Protein AF-A0AAE2XY66-F1 (afdb_monomer_lite)

Structure (mmCIF, N/CA/C/O backbone):
data_AF-A0AAE2XY66-F1
#
_entry.id   AF-A0AAE2XY66-F1
#
loop_
_atom_site.group_PDB
_atom_site.id
_atom_site.type_symbol
_atom_site.label_atom_id
_atom_site.label_alt_id
_atom_site.label_comp_id
_atom_site.label_asym_id
_atom_site.label_entity_id
_atom_site.label_seq_id
_atom_site.pdbx_PDB_ins_code
_atom_site.Cartn_x
_atom_site.Cartn_y
_atom_site.Cartn_z
_atom_site.occupancy
_atom_site.B_iso_or_equiv
_atom_site.auth_seq_id
_atom_site.auth_comp_id
_atom_site.auth_asym_id
_atom_site.auth_atom_id
_atom_site.pdbx_PDB_model_num
ATOM 1 N N . MET A 1 1 ? -10.644 11.094 -3.216 1.00 86.00 1 MET A N 1
ATOM 2 C CA . MET A 1 1 ? -10.846 9.698 -3.671 1.00 86.00 1 MET A CA 1
ATOM 3 C C . MET A 1 1 ? -11.278 8.871 -2.468 1.00 86.00 1 MET A C 1
ATOM 5 O O . MET A 1 1 ? -10.580 8.922 -1.459 1.00 86.00 1 MET A O 1
ATOM 9 N N . SER A 1 2 ? -12.433 8.209 -2.532 1.00 96.00 2 SER A N 1
ATOM 10 C CA . SER A 1 2 ? -12.953 7.346 -1.460 1.00 96.00 2 SER A CA 1
ATOM 11 C C . SER A 1 2 ? -12.454 5.910 -1.584 1.00 96.00 2 SER A C 1
ATOM 13 O O . SER A 1 2 ? -12.115 5.476 -2.684 1.00 96.00 2 SER A O 1
ATOM 15 N N . VAL A 1 3 ? -12.399 5.205 -0.453 1.00 97.50 3 VAL A N 1
ATOM 16 C CA . VAL A 1 3 ? -12.094 3.773 -0.386 1.00 97.50 3 VAL A CA 1
ATOM 17 C C . VAL A 1 3 ? -13.300 2.984 -0.879 1.00 97.50 3 VAL A C 1
ATOM 19 O O . VAL A 1 3 ? -14.412 3.178 -0.382 1.00 97.50 3 VAL A O 1
ATOM 22 N N . LYS A 1 4 ? -13.086 2.077 -1.829 1.00 97.75 4 LYS A N 1
ATOM 23 C CA . LYS A 1 4 ? -14.100 1.143 -2.323 1.00 97.75 4 LYS A CA 1
ATOM 24 C C . LYS A 1 4 ? -13.781 -0.285 -1.894 1.00 97.75 4 LYS A C 1
ATOM 26 O O . LYS A 1 4 ? -12.645 -0.618 -1.564 1.00 97.75 4 LYS A O 1
ATOM 31 N N . VAL A 1 5 ? -14.796 -1.145 -1.927 1.00 97.94 5 VAL A N 1
ATOM 32 C CA . VAL A 1 5 ? -14.599 -2.590 -1.773 1.00 97.94 5 VAL A CA 1
ATOM 33 C C . VAL A 1 5 ? -13.639 -3.079 -2.860 1.00 97.94 5 VAL A C 1
ATOM 35 O O . VAL A 1 5 ? -13.772 -2.722 -4.028 1.00 97.94 5 VAL A O 1
ATOM 38 N N . GLY A 1 6 ? -12.657 -3.881 -2.461 1.00 96.94 6 GLY A N 1
ATOM 39 C CA . GLY A 1 6 ? -11.602 -4.405 -3.319 1.00 96.94 6 GLY A CA 1
ATOM 40 C C . GLY A 1 6 ? -10.340 -3.544 -3.383 1.00 96.94 6 GLY A C 1
ATOM 41 O O . GLY A 1 6 ? -9.297 -4.071 -3.776 1.00 96.94 6 GLY A O 1
ATOM 42 N N . ASP A 1 7 ? -10.394 -2.279 -2.955 1.00 97.25 7 ASP A N 1
ATOM 43 C CA . ASP A 1 7 ? -9.218 -1.412 -2.936 1.00 97.25 7 ASP A CA 1
ATOM 44 C C . ASP A 1 7 ? -8.193 -1.891 -1.903 1.00 97.25 7 ASP A C 1
ATOM 46 O O . ASP A 1 7 ? -8.533 -2.319 -0.796 1.00 97.25 7 ASP A O 1
ATOM 50 N N . TYR A 1 8 ? -6.909 -1.743 -2.228 1.00 96.94 8 TYR A N 1
ATOM 51 C CA . TYR A 1 8 ? -5.871 -1.833 -1.212 1.00 96.94 8 TYR A CA 1
ATOM 52 C C . TYR A 1 8 ? -5.847 -0.557 -0.368 1.00 96.94 8 TYR A C 1
ATOM 54 O O . TYR A 1 8 ? -5.847 0.571 -0.874 1.00 96.94 8 TYR A O 1
ATOM 62 N N . ILE A 1 9 ? -5.779 -0.751 0.942 1.00 97.50 9 ILE A N 1
ATOM 63 C CA . ILE A 1 9 ? -5.571 0.290 1.936 1.00 97.50 9 ILE A CA 1
ATOM 64 C C . ILE A 1 9 ? -4.277 0.012 2.683 1.00 97.50 9 ILE A C 1
ATOM 66 O O . ILE A 1 9 ? -3.895 -1.136 2.922 1.00 97.50 9 ILE A O 1
ATOM 70 N N . LEU A 1 10 ? -3.616 1.083 3.094 1.00 97.81 10 LEU A N 1
ATOM 71 C CA . LEU A 1 10 ? -2.560 1.001 4.074 1.00 97.81 10 LEU A CA 1
ATOM 72 C C . LEU A 1 10 ? -3.085 1.553 5.396 1.00 97.81 10 LEU A C 1
ATOM 74 O O . LEU A 1 10 ? -3.306 2.755 5.542 1.00 97.81 10 LEU A O 1
ATOM 78 N N . LEU A 1 11 ? -3.282 0.652 6.352 1.00 97.81 11 LEU A N 1
ATOM 79 C CA . LEU A 1 11 ? -3.686 0.989 7.706 1.00 97.81 11 LEU A CA 1
ATOM 80 C C . LEU A 1 11 ? -2.430 1.305 8.524 1.00 97.81 11 LEU A C 1
ATOM 82 O O . LEU A 1 11 ? -1.534 0.469 8.630 1.00 97.81 11 LEU A O 1
ATOM 86 N N . ILE A 1 12 ? -2.342 2.509 9.079 1.0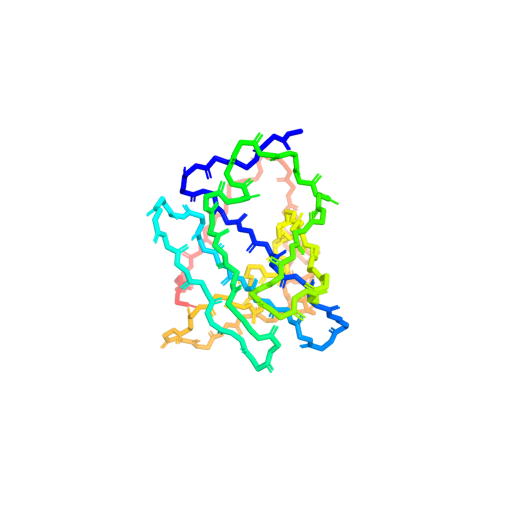0 97.94 12 ILE A N 1
ATOM 87 C CA . ILE A 1 12 ? -1.167 2.996 9.810 1.00 97.94 12 ILE A CA 1
ATOM 88 C C . ILE A 1 12 ? -1.565 3.311 11.244 1.00 97.94 12 ILE A C 1
ATOM 90 O O . ILE A 1 12 ? -2.447 4.133 11.474 1.00 97.94 12 ILE A O 1
ATOM 94 N N . TYR A 1 13 ? -0.872 2.705 12.202 1.00 97.38 13 TYR A N 1
ATOM 95 C CA . TYR A 1 13 ? -0.920 3.140 13.597 1.00 97.38 13 TYR A CA 1
ATOM 96 C C . TYR A 1 13 ? 0.246 4.081 13.917 1.00 97.38 13 TYR A C 1
ATOM 98 O O . TYR A 1 13 ? 0.050 5.163 14.458 1.00 97.38 13 TYR A O 1
ATOM 106 N N . ASP A 1 14 ? 1.461 3.692 13.521 1.00 95.12 14 ASP A N 1
ATOM 107 C CA . ASP A 1 14 ? 2.668 4.514 13.620 1.00 95.12 14 ASP A CA 1
ATOM 108 C C . ASP A 1 14 ? 3.691 4.139 12.536 1.00 95.12 14 ASP A C 1
ATOM 110 O O . ASP A 1 14 ? 3.397 3.371 11.617 1.00 95.12 14 ASP A O 1
ATOM 114 N N . LYS A 1 15 ? 4.914 4.672 12.652 1.00 90.69 15 LYS A N 1
ATOM 115 C CA . LYS A 1 15 ? 6.015 4.452 11.705 1.00 90.69 15 LYS A CA 1
ATOM 116 C C . LYS A 1 15 ? 6.303 2.970 11.429 1.00 90.69 15 LYS A C 1
ATOM 118 O O . LYS A 1 15 ? 6.577 2.614 10.284 1.00 90.69 15 LYS A O 1
ATOM 123 N N . ASN A 1 16 ? 6.233 2.119 12.448 1.00 91.19 16 ASN A N 1
ATOM 124 C CA . ASN A 1 16 ? 6.618 0.710 12.365 1.00 91.19 16 ASN A CA 1
ATOM 125 C C . ASN A 1 16 ? 5.408 -0.197 12.115 1.00 91.19 16 ASN A C 1
ATOM 127 O O . ASN A 1 16 ? 5.521 -1.249 11.487 1.00 91.19 16 ASN A O 1
ATOM 131 N N . ARG A 1 17 ? 4.234 0.213 12.593 1.00 94.88 17 ARG A N 1
ATOM 132 C CA . ARG A 1 17 ? 3.014 -0.593 12.598 1.00 94.88 17 ARG A CA 1
ATOM 133 C C . ARG A 1 17 ? 2.079 -0.137 11.488 1.00 94.88 17 ARG A C 1
ATOM 135 O O . ARG A 1 17 ? 1.244 0.752 11.663 1.00 94.88 17 ARG A O 1
ATOM 142 N N . ARG A 1 18 ? 2.297 -0.741 10.319 1.00 96.38 18 ARG A N 1
ATOM 143 C CA . ARG A 1 18 ? 1.608 -0.449 9.057 1.00 96.38 18 ARG A CA 1
ATOM 144 C C . ARG A 1 18 ? 1.198 -1.760 8.395 1.00 96.38 18 ARG A C 1
ATOM 146 O O . ARG A 1 18 ? 2.059 -2.621 8.198 1.00 96.38 18 ARG A O 1
ATOM 153 N N . TRP A 1 19 ? -0.056 -1.893 7.986 1.00 96.69 19 TRP A N 1
ATOM 154 C CA . TRP A 1 19 ? -0.590 -3.112 7.374 1.00 96.69 19 TRP A CA 1
ATOM 155 C C . TRP A 1 19 ? -1.176 -2.804 6.005 1.00 96.69 19 TRP A C 1
ATOM 157 O O . TRP A 1 19 ? -1.993 -1.895 5.871 1.00 96.69 19 TRP A O 1
ATOM 167 N N . LEU A 1 20 ? -0.745 -3.560 4.997 1.00 97.19 20 LEU A N 1
ATOM 168 C CA . LEU A 1 20 ? -1.356 -3.533 3.676 1.00 97.19 20 LEU A CA 1
ATOM 169 C C . LEU A 1 20 ? -2.524 -4.515 3.681 1.00 97.19 20 LEU A C 1
ATOM 171 O O . LEU A 1 20 ? -2.326 -5.708 3.897 1.00 97.19 20 LEU A O 1
ATOM 175 N N . LEU A 1 21 ? -3.732 -4.002 3.489 1.00 96.88 21 LEU A N 1
ATOM 176 C CA . LEU A 1 21 ? -4.967 -4.766 3.624 1.00 96.88 21 LEU A CA 1
ATOM 177 C C . LEU A 1 21 ? -5.858 -4.490 2.418 1.00 96.88 21 LEU A C 1
ATOM 179 O O . LEU A 1 21 ? -5.805 -3.412 1.832 1.00 96.88 21 LEU A O 1
ATOM 183 N N . LYS A 1 22 ? -6.686 -5.463 2.050 1.00 96.94 22 LYS A N 1
ATOM 184 C CA . LYS A 1 22 ? -7.712 -5.291 1.023 1.00 96.94 22 LYS A CA 1
ATOM 185 C C . LYS A 1 22 ? -9.036 -4.950 1.698 1.00 96.94 22 LYS A C 1
ATOM 187 O O . LYS A 1 22 ? -9.450 -5.683 2.594 1.00 96.94 22 LYS A O 1
ATOM 192 N N . ALA A 1 23 ? -9.658 -3.840 1.308 1.00 97.25 23 ALA A N 1
ATOM 193 C CA . ALA A 1 23 ? -10.948 -3.416 1.834 1.00 97.25 23 ALA A CA 1
ATOM 194 C C . ALA A 1 23 ? -12.033 -4.411 1.399 1.00 97.25 23 ALA A C 1
ATOM 196 O O . ALA A 1 23 ? -12.321 -4.566 0.216 1.00 97.25 23 ALA A O 1
ATOM 197 N N . GLU A 1 24 ? -12.621 -5.100 2.365 1.00 97.69 24 GLU A N 1
ATOM 198 C CA . GLU A 1 24 ? -13.637 -6.135 2.190 1.00 97.69 24 GLU A CA 1
ATOM 199 C C . GLU A 1 24 ? -14.760 -5.841 3.185 1.00 97.69 24 GLU A C 1
ATOM 201 O O . GLU A 1 24 ? -14.497 -5.492 4.338 1.00 97.69 24 GLU A O 1
ATOM 206 N N . GLU A 1 25 ? -16.003 -5.939 2.727 1.00 96.56 25 GLU A N 1
ATOM 207 C CA . GLU A 1 25 ? -17.180 -5.663 3.549 1.00 96.56 25 GLU A CA 1
ATOM 208 C C . GLU A 1 25 ? -17.319 -6.695 4.676 1.00 96.56 25 GLU A C 1
ATOM 210 O O . GLU A 1 25 ? -17.025 -7.877 4.497 1.00 96.56 25 GLU A O 1
ATOM 215 N N . GLY A 1 26 ? -17.702 -6.239 5.870 1.00 94.94 26 GLY A N 1
ATOM 216 C CA . GLY A 1 26 ? -17.831 -7.086 7.062 1.00 94.94 26 GLY A CA 1
ATOM 217 C C . GLY A 1 26 ? -16.504 -7.577 7.655 1.00 94.94 26 GLY A C 1
ATOM 218 O O . GLY A 1 26 ? -16.504 -8.217 8.707 1.00 94.94 26 GLY A O 1
ATOM 219 N N . LYS A 1 27 ? -15.361 -7.270 7.030 1.00 97.19 27 LYS A N 1
ATOM 220 C CA . LYS A 1 27 ? -14.050 -7.687 7.530 1.00 97.19 27 LYS A CA 1
ATOM 221 C C . LYS A 1 27 ? -13.627 -6.870 8.742 1.00 97.19 27 LYS A C 1
ATOM 223 O O . LYS A 1 27 ? -13.760 -5.647 8.789 1.00 97.19 27 LYS A O 1
ATOM 228 N N . ILE A 1 28 ? -13.026 -7.565 9.699 1.00 97.81 28 ILE A N 1
ATOM 229 C CA . ILE A 1 28 ? -12.434 -6.976 10.894 1.00 97.81 28 ILE A CA 1
ATOM 230 C C . ILE A 1 28 ? -10.949 -7.324 10.912 1.00 97.81 28 ILE A C 1
ATOM 232 O O . ILE A 1 28 ? -10.565 -8.488 10.795 1.00 97.81 28 ILE A O 1
ATOM 236 N N . HIS A 1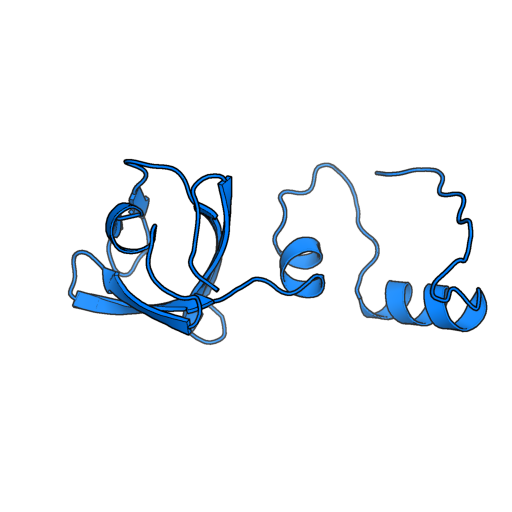 29 ? -10.097 -6.312 11.061 1.00 97.56 29 HIS A N 1
ATOM 237 C CA . HIS A 1 29 ? -8.661 -6.506 11.211 1.00 97.56 29 HIS A CA 1
ATOM 238 C C . HIS A 1 29 ? -8.250 -6.371 12.676 1.00 97.56 29 HIS A C 1
ATOM 240 O O . HIS A 1 29 ? -8.402 -5.308 13.280 1.00 97.56 29 HIS A O 1
ATOM 246 N N . HIS A 1 30 ? -7.711 -7.445 13.246 1.00 97.50 30 HIS A N 1
ATOM 247 C CA . HIS A 1 30 ? -7.262 -7.472 14.633 1.00 97.50 30 HIS A CA 1
ATOM 248 C C . HIS A 1 30 ? -5.809 -7.017 14.756 1.00 97.50 30 HIS A C 1
ATOM 250 O O . HIS A 1 30 ? -4.924 -7.506 14.057 1.00 97.50 30 HIS A O 1
ATOM 256 N N . THR A 1 31 ? -5.566 -6.104 15.694 1.00 96.38 31 THR A N 1
ATOM 257 C CA . THR A 1 31 ? -4.229 -5.633 16.061 1.00 96.38 31 THR A CA 1
ATOM 258 C C . THR A 1 31 ? -4.037 -5.738 17.574 1.00 96.38 31 THR A C 1
ATOM 260 O O . THR A 1 31 ? -4.994 -5.867 18.338 1.00 96.38 31 THR A O 1
ATOM 263 N N . HIS A 1 32 ? -2.801 -5.577 18.040 1.00 93.25 32 HIS A N 1
ATOM 264 C CA . HIS A 1 32 ? -2.474 -5.415 19.464 1.00 93.25 32 HIS A CA 1
ATOM 265 C C . HIS A 1 32 ? -3.081 -4.145 20.095 1.00 93.25 32 HIS A C 1
ATOM 267 O O . HIS A 1 32 ? -3.030 -3.985 21.311 1.00 93.25 32 HIS A O 1
ATOM 273 N N . LYS A 1 33 ? -3.645 -3.226 19.297 1.00 95.88 33 LYS A N 1
ATOM 274 C CA . LYS A 1 33 ? -4.389 -2.039 19.756 1.00 95.88 33 LYS A CA 1
ATOM 275 C C . LYS A 1 33 ? -5.888 -2.161 19.505 1.00 95.88 33 LYS A C 1
ATOM 277 O O . LYS A 1 33 ? -6.561 -1.150 19.353 1.00 95.88 33 LYS A O 1
ATOM 282 N N . GLY A 1 34 ? -6.423 -3.376 19.480 1.00 96.81 34 GLY A N 1
ATOM 283 C CA . GLY A 1 34 ? -7.840 -3.628 19.237 1.00 96.81 34 GLY A CA 1
ATOM 284 C C . GLY A 1 34 ? -8.160 -3.865 17.764 1.00 96.81 34 GLY A C 1
ATOM 285 O O . GLY A 1 34 ? -7.278 -3.897 16.900 1.00 96.81 34 GLY A O 1
ATOM 286 N N . ALA A 1 35 ? -9.442 -4.074 17.499 1.00 97.88 35 ALA A N 1
ATOM 287 C CA . ALA A 1 35 ? -9.956 -4.449 16.193 1.00 97.88 35 ALA A CA 1
ATOM 288 C C . ALA A 1 35 ? -10.408 -3.217 15.399 1.00 97.88 35 ALA A C 1
ATOM 290 O O . ALA A 1 35 ? -10.986 -2.300 15.975 1.00 97.88 35 ALA A O 1
ATOM 291 N N . VAL A 1 36 ? -10.156 -3.200 14.091 1.00 98.19 36 VAL A N 1
ATOM 292 C CA . VAL A 1 36 ? -10.613 -2.152 13.167 1.00 98.19 36 VAL A CA 1
ATOM 293 C C . VAL A 1 36 ? -11.623 -2.764 12.201 1.00 98.19 36 VAL A C 1
ATOM 295 O O . VAL A 1 36 ? -11.287 -3.704 11.478 1.00 98.19 36 VAL A O 1
ATOM 298 N N . ASN A 1 37 ? -12.853 -2.247 12.196 1.00 97.75 37 ASN A N 1
ATOM 299 C CA . ASN A 1 37 ? -13.919 -2.700 11.305 1.00 97.75 37 ASN A CA 1
ATOM 300 C C . ASN A 1 37 ? -13.814 -1.982 9.952 1.00 97.75 37 ASN A C 1
ATOM 302 O O . ASN A 1 37 ? -13.727 -0.757 9.889 1.00 97.75 37 ASN A O 1
ATOM 306 N N . PHE A 1 38 ? -13.804 -2.731 8.851 1.00 97.69 38 PHE A N 1
ATOM 307 C CA . PHE A 1 38 ? -13.637 -2.151 7.517 1.00 97.69 38 PHE A CA 1
ATOM 308 C C . PHE A 1 38 ? -14.887 -1.439 7.009 1.00 97.69 38 PHE A C 1
ATOM 310 O O . PHE A 1 38 ? -14.768 -0.556 6.157 1.00 97.69 38 PHE A O 1
ATOM 317 N N . ASN A 1 39 ? -16.055 -1.718 7.586 1.00 97.00 39 ASN A N 1
ATOM 318 C CA . ASN A 1 39 ? -17.265 -0.945 7.317 1.00 97.00 39 ASN A CA 1
ATOM 319 C C . ASN A 1 39 ? -17.106 0.522 7.762 1.00 97.00 39 ASN A C 1
ATOM 321 O O . ASN A 1 39 ? -17.693 1.411 7.155 1.00 97.00 39 ASN A O 1
ATOM 325 N N . ASP A 1 40 ? -16.233 0.801 8.740 1.00 96.44 40 ASP A N 1
ATOM 326 C CA . ASP A 1 40 ? -15.899 2.171 9.149 1.00 96.44 40 ASP A CA 1
ATOM 327 C C . ASP A 1 40 ? -14.919 2.864 8.193 1.00 96.44 40 ASP A C 1
ATOM 329 O O . ASP A 1 40 ? -14.606 4.042 8.382 1.00 96.44 40 ASP A O 1
ATOM 333 N N . ILE A 1 41 ? -14.393 2.149 7.198 1.00 97.38 41 ILE A N 1
ATOM 334 C CA . ILE A 1 41 ? -13.390 2.632 6.246 1.00 97.38 41 ILE A CA 1
ATOM 335 C C . ILE A 1 41 ? -14.003 2.807 4.855 1.00 97.38 41 ILE A C 1
ATOM 337 O O . ILE A 1 41 ? -13.757 3.817 4.193 1.00 97.38 41 ILE A O 1
ATOM 341 N N . ILE A 1 42 ? -14.779 1.822 4.401 1.00 98.06 42 ILE A N 1
ATOM 342 C CA . ILE A 1 42 ? -15.395 1.812 3.072 1.00 98.06 42 ILE A CA 1
ATOM 343 C C . ILE A 1 42 ? -16.299 3.044 2.909 1.00 98.06 42 ILE A C 1
ATOM 345 O O . ILE A 1 42 ? -17.019 3.447 3.817 1.00 98.06 42 ILE A O 1
ATOM 349 N N . GLY A 1 43 ? -16.211 3.695 1.750 1.00 97.38 43 GLY A N 1
ATOM 350 C CA . GLY A 1 43 ? -16.927 4.934 1.441 1.00 97.38 43 GLY A CA 1
ATOM 351 C C . GLY A 1 43 ? -16.246 6.209 1.951 1.00 97.38 43 GLY A C 1
ATOM 352 O O . GLY A 1 43 ? -16.485 7.281 1.393 1.00 97.38 43 GLY A O 1
ATOM 353 N N . LYS A 1 44 ? -15.341 6.127 2.936 1.00 97.81 44 LYS A N 1
ATOM 354 C CA . LYS A 1 44 ? -14.612 7.300 3.447 1.00 97.81 44 LYS A CA 1
ATOM 355 C C . LYS A 1 44 ? -13.444 7.689 2.533 1.00 97.81 44 LYS A C 1
ATOM 357 O O . LYS A 1 44 ? -12.906 6.843 1.815 1.00 97.81 44 LYS A O 1
ATOM 362 N N . PRO A 1 45 ? -13.022 8.966 2.521 1.00 97.94 45 PRO A N 1
ATOM 363 C CA . PRO A 1 45 ? -11.850 9.383 1.762 1.00 97.94 45 PRO A CA 1
ATOM 364 C C . PRO A 1 45 ? -10.564 8.770 2.329 1.00 97.94 45 PRO A C 1
ATOM 366 O O . PRO A 1 45 ? -10.398 8.648 3.543 1.00 97.94 45 PRO A O 1
ATOM 369 N N . TYR A 1 46 ? -9.615 8.434 1.456 1.00 97.81 46 TYR A N 1
ATOM 370 C CA . TYR A 1 46 ? -8.240 8.178 1.888 1.00 97.81 46 TYR A CA 1
ATOM 371 C C . TYR A 1 46 ? -7.672 9.386 2.654 1.00 97.81 46 TYR A C 1
ATOM 373 O O . TYR A 1 46 ? -7.970 10.532 2.329 1.00 97.81 46 TYR A O 1
ATOM 381 N N . GLY A 1 47 ? -6.845 9.116 3.662 1.00 96.62 47 GLY A N 1
ATOM 382 C CA . GLY A 1 47 ? -6.356 10.085 4.646 1.00 96.62 47 GLY A CA 1
ATOM 383 C C . GLY A 1 47 ? -7.226 10.171 5.906 1.00 96.62 47 GLY A C 1
ATOM 384 O O . GLY A 1 47 ? -6.815 10.785 6.888 1.00 96.62 47 GLY A O 1
ATOM 385 N N . THR A 1 48 ? -8.403 9.535 5.914 1.00 96.88 48 THR A N 1
ATOM 386 C CA . THR A 1 48 ? -9.293 9.518 7.084 1.00 96.88 48 THR A CA 1
ATOM 387 C C . THR A 1 48 ? -8.673 8.764 8.261 1.00 96.88 48 THR A C 1
ATOM 389 O O . THR A 1 48 ? -7.914 7.808 8.090 1.00 96.88 48 THR A O 1
ATOM 392 N N . THR A 1 49 ? -9.031 9.189 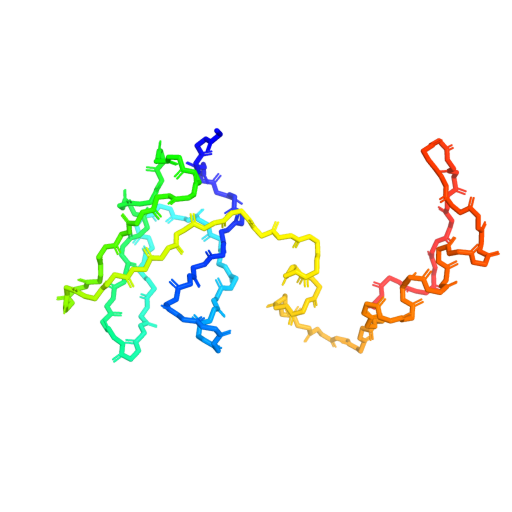9.473 1.00 97.94 49 THR A N 1
ATOM 393 C CA . THR A 1 49 ? -8.731 8.465 10.712 1.00 97.94 49 THR A CA 1
ATOM 394 C C . THR A 1 49 ? -9.916 7.594 11.127 1.00 97.94 49 THR A C 1
ATOM 396 O O . THR A 1 49 ? -11.058 8.050 11.109 1.00 97.94 49 THR A O 1
ATOM 399 N N . VAL A 1 50 ? -9.640 6.361 11.540 1.00 97.62 50 VAL A N 1
ATOM 400 C CA . VAL A 1 50 ? -10.607 5.448 12.165 1.00 97.62 50 VAL A CA 1
ATOM 401 C C . VAL A 1 50 ? -10.130 5.046 13.555 1.00 97.62 50 VAL A C 1
ATOM 403 O O . VAL A 1 50 ? -8.949 5.178 13.880 1.00 97.62 50 VAL A O 1
ATOM 406 N N . LEU A 1 51 ? -11.057 4.593 14.393 1.00 98.06 51 LEU A N 1
ATOM 407 C CA . LEU A 1 51 ? -10.766 4.144 15.748 1.00 98.06 51 LEU A CA 1
ATOM 408 C C . LEU A 1 51 ? -10.820 2.621 15.800 1.00 98.06 51 LEU A C 1
ATOM 410 O O . LEU A 1 51 ? -11.647 2.000 15.136 1.00 98.06 51 LEU A O 1
ATOM 414 N N . SER A 1 52 ? -9.938 2.018 16.588 1.00 98.06 52 SER A N 1
ATOM 415 C CA . SER A 1 52 ? -10.089 0.616 16.960 1.00 98.06 52 SER A CA 1
ATOM 416 C C . SER A 1 52 ? -11.141 0.436 18.052 1.00 98.06 52 SER A C 1
ATOM 418 O O . SER A 1 52 ? -11.539 1.387 18.726 1.00 98.06 52 SER A O 1
ATOM 420 N N . SER A 1 53 ? -11.494 -0.819 18.325 1.00 97.62 53 SER A N 1
ATOM 421 C CA . SER A 1 53 ? -12.350 -1.222 19.445 1.00 97.62 53 SER A CA 1
ATOM 422 C C . SER A 1 53 ? -11.847 -0.780 20.830 1.00 97.62 53 SER A C 1
ATOM 424 O O . SER A 1 53 ? -12.596 -0.852 21.796 1.00 97.62 53 SER A O 1
ATOM 426 N N . THR A 1 54 ? -10.594 -0.326 20.953 1.00 97.56 54 THR A N 1
ATOM 427 C CA . THR A 1 54 ? -10.022 0.237 22.191 1.00 97.56 54 THR A CA 1
ATOM 428 C C . THR A 1 54 ? -9.679 1.723 22.050 1.00 97.56 54 THR A C 1
ATOM 430 O O . THR A 1 54 ? -8.798 2.233 22.741 1.00 97.56 54 THR A O 1
ATOM 433 N N . ASN A 1 55 ? -10.360 2.422 21.138 1.00 97.12 55 ASN A N 1
ATOM 434 C CA . ASN A 1 55 ? -10.284 3.868 20.929 1.00 97.12 55 ASN A CA 1
ATOM 435 C C . ASN A 1 55 ? -8.902 4.399 20.491 1.00 97.12 55 ASN A C 1
ATOM 437 O O . ASN A 1 55 ? -8.602 5.585 20.636 1.00 97.12 55 ASN A O 1
ATOM 441 N N . HIS A 1 56 ? -8.047 3.535 19.937 1.00 98.00 56 HIS A N 1
ATOM 442 C CA . HIS A 1 56 ? -6.776 3.955 19.352 1.00 98.00 56 HIS A CA 1
ATOM 443 C C . HIS A 1 56 ? -6.994 4.437 17.915 1.00 98.00 56 HIS A C 1
ATOM 445 O O . HIS A 1 56 ? -7.720 3.807 17.149 1.00 98.00 56 HIS A O 1
ATOM 451 N N . LYS A 1 57 ? -6.349 5.545 17.540 1.00 98.00 57 LYS A N 1
ATOM 452 C CA . LYS A 1 57 ? -6.451 6.138 16.199 1.00 98.00 57 LYS A CA 1
ATOM 453 C C . LYS A 1 57 ? -5.577 5.400 15.189 1.00 98.00 57 LYS A C 1
ATOM 455 O O . LYS A 1 57 ? -4.409 5.143 15.462 1.00 98.00 57 LYS A O 1
ATOM 460 N N . PHE A 1 58 ? -6.132 5.141 14.012 1.00 98.44 58 PHE A N 1
ATOM 461 C CA . PHE A 1 58 ? -5.439 4.606 12.845 1.00 98.44 58 PHE A CA 1
ATOM 462 C C . PHE A 1 58 ? -5.713 5.485 11.632 1.00 98.44 58 PHE A C 1
ATOM 464 O O . PHE A 1 58 ? -6.833 5.953 11.443 1.00 98.44 58 PHE A O 1
ATOM 471 N N . TYR A 1 59 ? -4.715 5.658 10.776 1.00 98.19 59 TYR A N 1
ATOM 472 C CA . TYR A 1 59 ? -4.845 6.373 9.513 1.00 98.19 59 TYR A CA 1
ATOM 473 C C . TYR A 1 59 ? -5.051 5.381 8.378 1.00 98.19 59 TYR A C 1
ATOM 475 O O . TYR A 1 59 ? -4.314 4.400 8.260 1.00 98.19 59 TYR A O 1
ATOM 483 N N . VAL A 1 60 ? -6.032 5.652 7.524 1.00 98.06 60 VAL A N 1
ATOM 484 C CA . VAL A 1 60 ? -6.281 4.877 6.310 1.00 98.06 60 VAL A CA 1
ATOM 485 C C . VAL A 1 60 ? -5.739 5.664 5.134 1.00 98.06 60 VAL A C 1
ATOM 487 O O . VAL A 1 60 ? -6.332 6.662 4.736 1.00 98.06 60 VAL A O 1
ATOM 490 N N . VAL A 1 61 ? -4.629 5.228 4.548 1.00 97.25 61 VAL A N 1
ATOM 491 C CA . VAL A 1 61 ? -4.019 5.919 3.403 1.00 97.25 61 VAL A CA 1
ATOM 492 C C . VAL A 1 61 ? -3.960 5.021 2.177 1.00 97.25 61 VAL A C 1
ATOM 494 O O . VAL A 1 61 ? -4.051 3.795 2.274 1.00 97.25 61 VAL A O 1
ATOM 497 N N . LYS A 1 62 ? -3.835 5.639 1.001 1.00 97.12 62 LYS A N 1
ATOM 498 C CA . LYS A 1 62 ? -3.647 4.896 -0.242 1.00 97.12 62 LYS A CA 1
ATOM 499 C C . LYS A 1 62 ? -2.213 4.354 -0.265 1.00 97.12 62 LYS A C 1
ATOM 501 O O . LYS A 1 62 ? -1.293 5.149 -0.068 1.00 97.12 62 LYS A O 1
ATOM 506 N N . PRO A 1 63 ? -2.002 3.043 -0.465 1.00 96.94 63 PRO A N 1
ATOM 507 C CA . PRO A 1 63 ? -0.658 2.493 -0.535 1.00 96.94 63 PRO A CA 1
ATOM 508 C C . PRO A 1 63 ? 0.071 3.027 -1.768 1.00 96.94 63 PRO A C 1
ATOM 510 O O . PRO A 1 63 ? -0.504 3.144 -2.852 1.00 96.94 63 PRO A O 1
ATOM 513 N N . THR A 1 64 ? 1.352 3.329 -1.597 1.00 95.12 64 THR A N 1
ATOM 514 C CA . THR A 1 64 ? 2.258 3.598 -2.716 1.00 95.12 64 THR A CA 1
ATOM 515 C C . THR A 1 64 ? 2.657 2.284 -3.401 1.00 95.12 64 THR A C 1
ATOM 517 O O . THR A 1 64 ? 2.551 1.220 -2.783 1.00 95.12 64 THR A O 1
ATOM 520 N N . PRO A 1 65 ? 3.193 2.318 -4.637 1.00 92.56 65 PRO A N 1
ATOM 521 C CA . PRO A 1 65 ? 3.797 1.133 -5.249 1.00 92.56 65 PRO A CA 1
ATOM 522 C C . PRO A 1 65 ? 4.849 0.473 -4.347 1.00 92.56 65 PRO A C 1
ATOM 524 O O . PRO A 1 65 ? 4.908 -0.748 -4.252 1.00 92.56 65 PRO A O 1
ATOM 527 N N . MET A 1 66 ? 5.619 1.273 -3.603 1.00 92.62 66 ME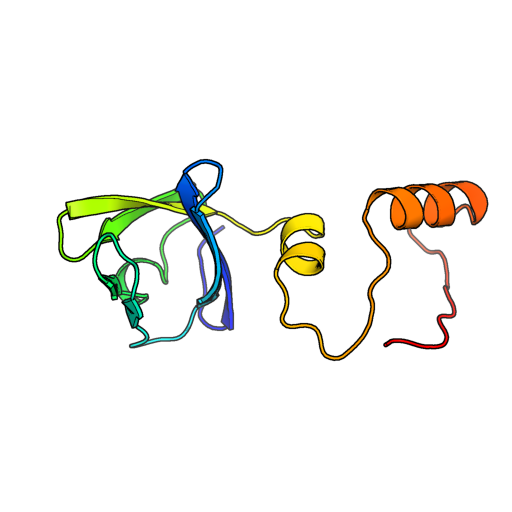T A N 1
ATOM 528 C CA . MET A 1 66 ? 6.611 0.756 -2.660 1.00 92.62 66 MET A CA 1
ATOM 529 C C . MET A 1 66 ? 5.973 0.057 -1.459 1.00 92.62 66 MET A C 1
ATOM 531 O O . MET A 1 66 ? 6.479 -0.971 -1.019 1.00 92.62 66 MET A O 1
ATOM 535 N N . ASP A 1 67 ? 4.847 0.560 -0.944 1.00 94.88 67 ASP A N 1
ATOM 536 C CA . ASP A 1 67 ? 4.104 -0.143 0.106 1.00 94.88 67 ASP A CA 1
ATOM 537 C C . ASP A 1 67 ? 3.578 -1.492 -0.401 1.00 94.88 67 ASP A C 1
ATOM 539 O O . ASP A 1 67 ? 3.644 -2.476 0.335 1.00 94.88 67 ASP A O 1
ATOM 543 N N . LEU A 1 68 ? 3.103 -1.554 -1.653 1.00 93.75 68 LEU A N 1
ATOM 544 C CA . LEU A 1 68 ? 2.655 -2.798 -2.286 1.00 93.75 68 LEU A CA 1
ATOM 545 C C . LEU A 1 68 ? 3.803 -3.808 -2.386 1.00 93.75 68 LEU A C 1
ATOM 547 O O . LEU A 1 68 ? 3.679 -4.907 -1.855 1.00 93.75 68 LEU A O 1
ATOM 551 N N . ILE A 1 69 ? 4.938 -3.414 -2.968 1.00 92.94 69 ILE A N 1
ATOM 552 C CA . ILE A 1 69 ? 6.131 -4.266 -3.127 1.00 92.94 69 ILE A CA 1
ATOM 553 C C . ILE A 1 69 ? 6.645 -4.767 -1.765 1.00 92.94 69 ILE A C 1
ATOM 555 O O . ILE A 1 69 ? 7.000 -5.935 -1.585 1.00 92.94 69 ILE A O 1
ATOM 559 N N . LEU A 1 70 ? 6.687 -3.889 -0.759 1.00 92.75 70 LEU A N 1
ATOM 560 C CA . LEU A 1 70 ? 7.282 -4.228 0.533 1.00 92.75 70 LEU A CA 1
ATOM 561 C C . LEU A 1 70 ? 6.361 -5.038 1.453 1.00 92.75 70 LEU A C 1
ATOM 563 O O . LEU A 1 70 ? 6.874 -5.702 2.352 1.00 92.75 70 LEU A O 1
ATOM 567 N N . LYS A 1 71 ? 5.037 -4.979 1.267 1.00 92.56 71 LYS A N 1
ATOM 568 C CA . LYS A 1 71 ? 4.064 -5.596 2.187 1.00 92.56 71 LYS A CA 1
ATOM 569 C C . LYS A 1 71 ? 3.164 -6.655 1.564 1.00 92.56 71 LYS A C 1
ATOM 571 O O . LYS A 1 71 ? 2.425 -7.294 2.311 1.00 92.56 71 LYS A O 1
ATOM 576 N N . MET A 1 72 ? 3.190 -6.843 0.247 1.00 89.38 72 MET A N 1
ATOM 577 C CA . MET A 1 72 ? 2.494 -7.971 -0.368 1.00 89.38 72 MET A CA 1
ATOM 578 C C . MET A 1 72 ? 3.001 -9.297 0.200 1.00 89.38 72 MET A C 1
ATOM 580 O O . MET A 1 72 ? 4.171 -9.419 0.571 1.00 89.38 72 MET A O 1
ATOM 584 N N . GLN A 1 73 ? 2.113 -10.287 0.276 1.00 87.31 73 GLN A N 1
ATOM 585 C CA . GLN A 1 73 ? 2.530 -11.652 0.575 1.00 87.31 73 GLN A CA 1
ATOM 586 C C . GLN A 1 73 ? 3.452 -12.137 -0.541 1.00 87.31 73 GLN A C 1
ATOM 588 O O . GLN A 1 73 ? 3.154 -11.949 -1.718 1.00 87.31 73 GLN A O 1
ATOM 593 N N . ARG A 1 74 ? 4.581 -12.727 -0.154 1.00 88.19 74 ARG A N 1
ATOM 594 C CA . ARG A 1 74 ? 5.629 -13.149 -1.081 1.00 88.19 74 ARG A CA 1
ATOM 595 C C . ARG A 1 74 ? 5.673 -14.662 -1.133 1.00 88.19 74 ARG A C 1
ATOM 597 O O . ARG A 1 74 ? 5.800 -15.309 -0.096 1.00 88.19 74 ARG A O 1
ATOM 604 N N . THR A 1 75 ? 5.602 -15.200 -2.339 1.00 90.31 75 THR A N 1
ATOM 605 C CA . THR A 1 75 ? 5.880 -16.611 -2.641 1.00 90.31 75 THR A CA 1
ATOM 606 C C . THR A 1 75 ? 7.329 -16.828 -3.082 1.00 90.31 75 THR A C 1
ATOM 608 O O . THR A 1 75 ? 7.817 -17.951 -3.096 1.00 90.31 75 THR A O 1
ATOM 611 N N . THR A 1 76 ? 8.008 -15.743 -3.439 1.00 92.56 76 THR A N 1
ATOM 612 C CA . THR A 1 76 ? 9.262 -15.675 -4.198 1.00 92.56 76 THR A CA 1
ATOM 613 C C . THR A 1 76 ? 10.121 -14.524 -3.672 1.00 92.56 76 THR A C 1
ATOM 615 O O . THR A 1 76 ? 9.656 -13.655 -2.923 1.00 92.56 76 THR A O 1
ATOM 618 N N . GLN A 1 77 ? 11.402 -14.522 -4.040 1.00 93.50 77 GLN A N 1
ATOM 619 C CA . GLN A 1 77 ? 12.290 -13.408 -3.729 1.00 93.50 77 GLN A CA 1
ATOM 620 C C . GLN A 1 77 ? 12.031 -12.249 -4.691 1.00 93.50 77 GLN A C 1
ATOM 622 O O . GLN A 1 77 ? 12.082 -12.429 -5.899 1.00 93.50 77 GLN A O 1
ATOM 627 N N . ILE A 1 78 ? 11.830 -11.053 -4.140 1.00 93.88 78 ILE A N 1
ATOM 628 C CA . ILE A 1 78 ? 11.514 -9.852 -4.919 1.00 93.88 78 ILE A CA 1
ATOM 629 C C . ILE A 1 78 ? 12.745 -8.976 -5.185 1.00 93.88 78 ILE A C 1
ATOM 631 O O . ILE A 1 78 ? 13.728 -9.003 -4.436 1.00 93.88 78 ILE A O 1
ATOM 635 N N . ILE A 1 79 ? 12.636 -8.105 -6.190 1.00 94.25 79 ILE A N 1
ATOM 636 C CA . ILE A 1 79 ? 13.557 -6.983 -6.402 1.00 94.25 79 ILE A CA 1
ATOM 637 C C . ILE A 1 79 ? 13.174 -5.839 -5.450 1.00 94.25 79 ILE A C 1
ATOM 639 O O . ILE A 1 79 ? 12.013 -5.439 -5.362 1.00 94.25 79 ILE A O 1
ATOM 643 N N . TYR A 1 80 ? 14.144 -5.297 -4.711 1.00 94.62 80 TYR A N 1
ATOM 644 C CA . TYR A 1 80 ? 13.901 -4.207 -3.760 1.00 94.62 80 TYR A CA 1
ATOM 645 C C . TYR A 1 80 ? 13.967 -2.826 -4.434 1.00 94.62 80 TYR A C 1
ATOM 647 O O . TYR A 1 80 ? 14.630 -2.678 -5.462 1.00 94.62 80 TYR A O 1
ATOM 655 N N . PRO A 1 81 ? 13.360 -1.777 -3.836 1.00 94.19 81 PRO A N 1
ATOM 656 C CA . PRO A 1 81 ? 13.261 -0.446 -4.445 1.00 94.19 81 PRO A CA 1
ATOM 657 C C . PRO A 1 81 ? 14.579 0.144 -4.961 1.00 94.19 81 PRO A C 1
ATOM 659 O O . PRO A 1 81 ? 14.581 0.819 -5.988 1.00 94.19 81 PRO A O 1
ATOM 662 N N . LYS A 1 82 ? 15.700 -0.136 -4.279 1.00 95.75 82 LYS A N 1
ATOM 663 C CA . LYS A 1 82 ? 17.033 0.3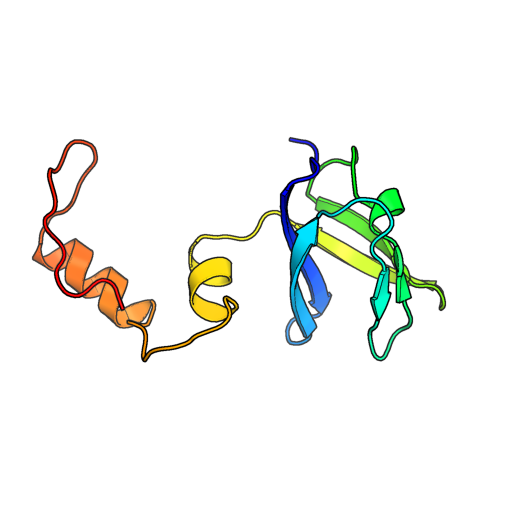20 -4.702 1.00 95.75 82 LYS A CA 1
ATOM 664 C C . LYS A 1 82 ? 17.415 -0.207 -6.091 1.00 95.75 82 LYS A C 1
ATOM 666 O O . LYS A 1 82 ? 17.940 0.541 -6.907 1.00 95.75 82 LYS A O 1
ATOM 671 N N . ASP A 1 83 ? 17.110 -1.475 -6.359 1.00 96.56 83 ASP A N 1
ATOM 672 C CA . ASP A 1 83 ? 17.486 -2.156 -7.595 1.00 96.56 83 ASP A CA 1
ATOM 673 C C . ASP A 1 83 ? 16.456 -1.869 -8.686 1.00 96.56 83 ASP A C 1
ATOM 675 O O . ASP A 1 83 ? 16.842 -1.611 -9.819 1.00 96.56 83 ASP A O 1
ATOM 679 N N . ILE A 1 84 ? 15.163 -1.795 -8.336 1.00 95.31 84 ILE A N 1
ATOM 680 C CA . ILE A 1 84 ? 14.101 -1.359 -9.261 1.00 95.31 84 ILE A CA 1
ATOM 681 C C . ILE A 1 84 ? 14.444 0.015 -9.847 1.00 95.31 84 ILE A C 1
ATOM 683 O O . ILE A 1 84 ? 14.394 0.196 -11.061 1.00 95.31 84 ILE A O 1
ATOM 687 N N . GLY A 1 85 ? 14.827 0.977 -8.999 1.00 94.81 85 GLY A N 1
ATOM 688 C CA . GLY A 1 85 ? 15.210 2.313 -9.457 1.00 94.81 85 GLY A CA 1
ATOM 689 C C . GLY A 1 85 ? 16.390 2.280 -10.429 1.00 94.81 85 GLY A C 1
ATOM 690 O O . GLY A 1 85 ? 16.337 2.907 -11.485 1.00 94.81 85 GLY A O 1
ATOM 691 N N . LEU A 1 86 ? 17.427 1.502 -10.113 1.00 97.62 86 LEU A N 1
ATOM 692 C CA . LEU A 1 86 ? 18.607 1.368 -10.966 1.00 97.62 86 LEU A CA 1
ATOM 693 C C . LEU A 1 86 ? 18.295 0.670 -12.301 1.00 97.62 86 LEU A C 1
ATOM 695 O O . LEU A 1 86 ? 18.803 1.089 -13.340 1.00 97.62 86 LEU A O 1
ATOM 699 N N . ILE A 1 87 ? 17.447 -0.363 -12.296 1.00 96.62 87 ILE A N 1
ATOM 700 C CA . ILE A 1 87 ? 16.989 -1.049 -13.512 1.00 96.62 87 ILE A CA 1
ATOM 701 C C . ILE A 1 87 ? 16.250 -0.063 -14.416 1.00 96.62 87 ILE A C 1
ATOM 703 O O . ILE A 1 87 ? 16.583 0.037 -15.594 1.00 96.62 87 ILE A O 1
ATOM 707 N N . LEU A 1 88 ? 15.298 0.703 -13.874 1.00 95.81 88 LEU A N 1
ATOM 708 C CA . LEU A 1 88 ? 14.523 1.681 -14.646 1.00 95.81 88 LEU A CA 1
ATOM 709 C C . LEU A 1 88 ? 15.410 2.772 -15.262 1.00 95.81 88 LEU A C 1
ATOM 711 O O . LEU A 1 88 ? 15.225 3.115 -16.428 1.00 95.81 88 LEU A O 1
ATOM 715 N N . LEU A 1 89 ? 16.397 3.274 -14.511 1.00 96.69 89 LEU A N 1
ATOM 716 C CA . LEU A 1 89 ? 17.345 4.274 -15.012 1.00 96.69 89 LEU A CA 1
ATOM 717 C C . LEU A 1 89 ? 18.218 3.728 -16.149 1.00 96.69 89 LEU A C 1
ATOM 719 O O . LEU A 1 89 ? 18.344 4.381 -17.180 1.00 96.69 89 LEU A O 1
ATOM 723 N N . ASN A 1 90 ? 18.792 2.532 -15.987 1.00 97.94 90 ASN A N 1
ATOM 724 C CA . ASN A 1 90 ? 19.670 1.939 -17.002 1.00 97.94 90 ASN A CA 1
ATOM 725 C C . ASN A 1 90 ? 18.920 1.497 -18.264 1.00 97.94 90 ASN A C 1
ATOM 727 O O . ASN A 1 90 ? 19.477 1.535 -19.356 1.00 97.94 90 ASN A O 1
ATOM 731 N N . THR A 1 91 ? 17.670 1.054 -18.123 1.00 97.50 91 THR A N 1
ATOM 732 C CA . THR A 1 91 ? 16.851 0.587 -19.254 1.00 97.50 91 THR A CA 1
ATOM 733 C C . THR A 1 91 ? 16.117 1.716 -19.975 1.00 97.50 91 THR A C 1
ATOM 735 O O . THR A 1 91 ? 15.605 1.497 -21.070 1.00 97.50 91 THR A O 1
ATOM 738 N N . GLY A 1 92 ? 16.063 2.921 -19.393 1.00 97.12 92 GLY A N 1
ATOM 739 C CA . GLY A 1 92 ? 15.411 4.080 -20.004 1.00 97.12 92 GLY A CA 1
ATOM 740 C C . GLY A 1 92 ? 13.895 3.920 -20.159 1.00 97.12 92 GLY A C 1
ATOM 741 O O . GLY A 1 92 ? 13.314 4.466 -21.096 1.00 97.12 92 GLY A O 1
ATOM 742 N N . VAL A 1 93 ? 13.249 3.150 -19.275 1.00 96.88 93 VAL A N 1
ATOM 743 C CA . VAL A 1 93 ? 11.796 2.921 -19.322 1.00 96.88 93 VAL A CA 1
ATOM 744 C C . VAL A 1 93 ? 11.046 4.223 -19.036 1.00 96.88 93 VAL A C 1
ATOM 746 O O . VAL A 1 93 ? 11.241 4.859 -18.001 1.00 96.88 93 VAL A O 1
ATOM 749 N N . VAL A 1 94 ? 10.147 4.592 -19.948 1.00 96.94 94 VAL A N 1
ATOM 750 C CA . VAL A 1 94 ? 9.353 5.829 -19.916 1.00 96.94 94 VAL A CA 1
ATOM 751 C C . VAL A 1 94 ? 7.897 5.550 -20.320 1.00 96.94 94 VAL A C 1
ATOM 753 O O . VAL A 1 94 ? 7.587 4.459 -20.810 1.00 96.94 94 VAL A O 1
ATOM 756 N N . PRO A 1 95 ? 6.958 6.498 -20.127 1.00 97.75 95 PRO A N 1
ATOM 757 C CA . PRO A 1 95 ? 5.594 6.336 -20.622 1.00 97.75 95 PRO A CA 1
ATOM 758 C C . PRO A 1 95 ? 5.571 6.005 -22.123 1.00 97.75 95 PRO A C 1
ATOM 760 O O . PRO A 1 95 ? 6.138 6.731 -22.934 1.00 97.75 95 PRO A O 1
ATOM 763 N N . GLY A 1 96 ? 4.920 4.897 -22.484 1.00 97.38 96 GLY A N 1
ATOM 764 C CA . GLY A 1 96 ? 4.853 4.391 -23.861 1.00 97.38 96 GLY A CA 1
ATOM 765 C C . GLY A 1 96 ? 5.871 3.295 -24.203 1.00 97.38 96 GLY A C 1
ATOM 766 O O . GLY A 1 96 ? 5.728 2.652 -25.243 1.00 97.38 96 GLY A O 1
ATOM 767 N N . SER A 1 97 ? 6.855 3.019 -23.339 1.00 97.88 97 SER A N 1
ATOM 768 C CA . SER A 1 97 ? 7.770 1.886 -23.519 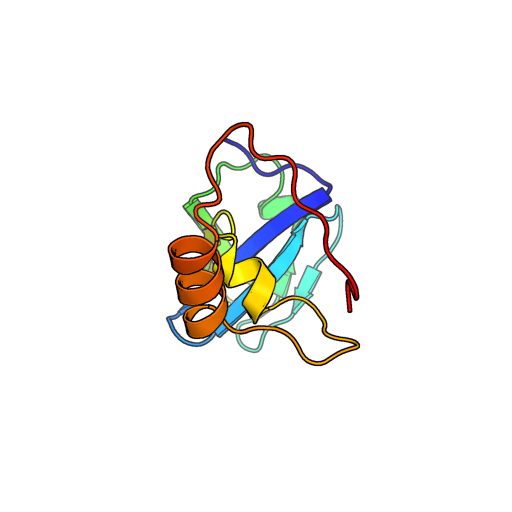1.00 97.88 97 SER A CA 1
ATOM 769 C C . SER A 1 97 ? 7.017 0.549 -23.522 1.00 97.88 97 SER A C 1
ATOM 771 O O . SER A 1 97 ? 6.151 0.301 -22.683 1.00 97.88 97 SER A O 1
ATOM 773 N N . ARG A 1 98 ? 7.392 -0.352 -24.437 1.00 97.88 98 ARG A N 1
ATOM 774 C CA . ARG A 1 98 ? 6.984 -1.765 -24.407 1.00 97.88 98 ARG A CA 1
ATOM 775 C C . ARG A 1 98 ? 8.084 -2.559 -23.710 1.00 97.88 98 ARG A C 1
ATOM 777 O O . ARG A 1 98 ? 9.203 -2.604 -24.209 1.00 97.88 98 ARG A O 1
ATOM 784 N N . VAL A 1 99 ? 7.766 -3.150 -22.563 1.00 97.00 99 VAL A N 1
ATOM 785 C CA . VAL A 1 99 ? 8.720 -3.877 -21.712 1.00 97.00 99 VAL A CA 1
ATOM 786 C C . VAL A 1 99 ? 8.412 -5.371 -21.769 1.00 97.00 99 VAL A C 1
ATOM 788 O O . VAL A 1 99 ? 7.246 -5.761 -21.764 1.00 97.00 99 VAL A O 1
ATOM 791 N N . VAL A 1 100 ? 9.456 -6.196 -21.828 1.00 97.06 100 VAL A N 1
ATOM 792 C CA . VAL A 1 100 ? 9.361 -7.653 -21.679 1.00 97.06 100 VAL A CA 1
ATOM 793 C C . VAL A 1 100 ? 9.993 -8.024 -20.343 1.00 97.06 100 VAL A C 1
ATOM 795 O O . VAL A 1 100 ? 11.120 -7.623 -20.066 1.00 97.06 100 VAL A O 1
ATOM 798 N N . GLU A 1 101 ? 9.268 -8.784 -19.528 1.00 95.88 101 GLU A N 1
ATOM 799 C CA . GLU A 1 101 ? 9.729 -9.299 -18.240 1.00 95.88 101 GLU A CA 1
ATOM 800 C C . GLU A 1 101 ? 9.665 -10.828 -18.257 1.00 95.88 101 GLU A C 1
ATOM 802 O O . GLU A 1 101 ? 8.652 -11.414 -18.640 1.00 95.88 101 GLU A O 1
ATOM 807 N N . ALA A 1 102 ? 10.752 -11.468 -17.833 1.00 95.31 102 ALA A N 1
ATOM 808 C CA . ALA A 1 102 ? 10.798 -12.889 -17.523 1.00 95.31 102 ALA A CA 1
ATOM 809 C C . ALA A 1 102 ? 11.932 -13.135 -16.507 1.00 95.31 102 ALA A C 1
ATOM 811 O O . ALA A 1 102 ? 13.067 -12.741 -16.766 1.00 95.31 102 ALA A O 1
ATOM 812 N N . GLY A 1 103 ? 11.715 -13.784 -15.357 1.00 92.81 103 GLY A N 1
ATOM 813 C CA . GLY A 1 103 ? 10.459 -14.321 -14.810 1.00 92.81 103 GLY A CA 1
ATOM 814 C C . GLY A 1 103 ? 9.693 -13.336 -13.914 1.00 92.81 103 GLY A C 1
ATOM 815 O O . GLY A 1 103 ? 10.300 -12.484 -13.281 1.00 92.81 103 GLY A O 1
ATOM 816 N N . THR A 1 104 ? 8.367 -13.489 -13.841 1.00 90.81 104 THR A N 1
ATOM 817 C CA . THR A 1 104 ? 7.448 -12.615 -13.073 1.00 90.81 104 THR A CA 1
ATOM 818 C C . THR A 1 104 ? 7.533 -12.786 -11.555 1.00 90.81 104 THR A C 1
ATOM 820 O O . THR A 1 104 ? 6.976 -11.972 -10.827 1.00 90.81 104 THR A O 1
ATOM 823 N N . GLY A 1 105 ? 8.154 -13.880 -11.100 1.00 82.50 105 GLY A N 1
ATOM 824 C CA . GLY A 1 105 ? 8.168 -14.320 -9.702 1.00 82.50 105 GLY A CA 1
ATOM 825 C C . GLY A 1 105 ? 8.446 -13.204 -8.712 1.00 82.50 105 GLY A C 1
ATOM 826 O O . GLY A 1 105 ? 9.523 -12.585 -8.805 1.00 82.50 105 GLY A O 1
#

pLDDT: mean 95.84, std 2.83, range [82.5, 98.44]

Radius of gyration: 16.78 Å; chains: 1; bounding box: 38×27×47 Å

Sequence (105 aa):
MSVKVGDYILLIYDKNRRWLLKAEEGKIHHTHKGAVNFNDIIGKPYGTTVLSSTNHKFYVVKPTPMDLILKMQRTTQIIYPKDIGLILLNTGVVPGSRVVEAGTG

Secondary structure (DSSP, 8-state):
-B--TT-EEEEESSSS-EEEEE--TT-EEEETTEEEEGGGTTTSBTT-EEE-TTS-EEEEEPPPHHHHHHHS--SSPPPPHHHHHHHHHHHT--TT-----S---

Foldseek 3Di:
DAAAQQAWKWKALDPVDIATDGQHAQDWDQDPQAIDHSVQRGRHDQQDWDAHPNRRIIHIHHDDPQNCQVHPDDPDDDDHPVVVVVCCVVVVDDPPDDDDDPPPD